Protein AF-U6M3E2-F1 (afdb_monomer_lite)

InterPro domains:
  IPR049262 ATPTG10-like domain [PF20716] (29-124)

Sequence (125 aa):
MEGGEGPAQGSGLGGPPGPPPAEGSGAVLLKEAEQLAAYIEGGNHSGEKGKLLQMSWGDKAVVLPALRRLLLSPNKERETIKRAIDALLPPSDTPVSQQDPHFLAGKLWLQARLFAMHEKSPLQF

Radius of gyration: 22.9 Å; chains: 1; bounding box: 93×38×29 Å

Organism: Eimeria maxima (NCBI:txid5804)

Secondary structure (DSSP, 8-state):
--------------PPPPPPPP--HHHHHHHHHHHHHHHHHTTT-TT-TTS-----GGGHHHHHHHHHHHHHS-HHHHHHHHHHHHHHS----S-GGGS-HHHHHHHHHHHHHHHHHHTTS----

Structure (mmCIF, N/CA/C/O backbone):
data_AF-U6M3E2-F1
#
_entry.id   AF-U6M3E2-F1
#
loop_
_atom_site.group_PDB
_atom_site.id
_atom_site.type_symbol
_atom_site.label_atom_id
_atom_site.label_alt_id
_atom_site.label_comp_id
_atom_site.label_asym_id
_atom_site.label_entity_id
_atom_site.label_seq_id
_atom_site.pdbx_PDB_ins_code
_atom_site.Cartn_x
_atom_site.Cartn_y
_atom_site.Cartn_z
_atom_site.occupancy
_atom_site.B_iso_or_equiv
_atom_site.auth_seq_id
_atom_site.auth_comp_id
_atom_site.auth_asym_id
_atom_site.auth_atom_id
_atom_site.pdbx_PDB_model_num
ATOM 1 N N . MET A 1 1 ? 77.877 -1.634 2.529 1.00 37.56 1 MET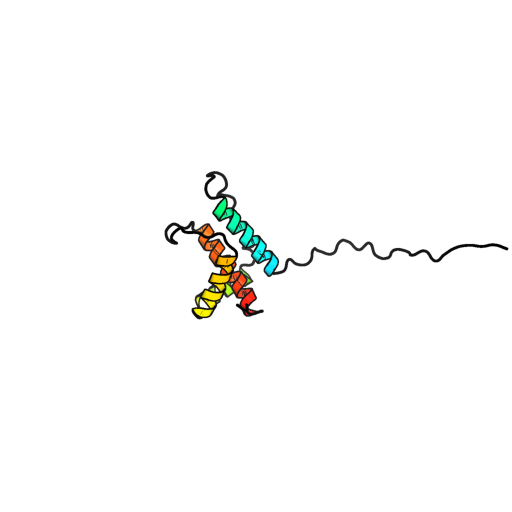 A N 1
ATOM 2 C CA . MET A 1 1 ? 77.613 -0.375 1.807 1.00 37.56 1 MET A CA 1
ATOM 3 C C . MET A 1 1 ? 76.387 -0.619 0.956 1.00 37.56 1 MET A C 1
ATOM 5 O O . MET A 1 1 ? 76.418 -1.615 0.253 1.00 37.56 1 MET A O 1
ATOM 9 N N . GLU A 1 2 ? 75.353 0.207 1.171 1.00 39.75 2 GLU A N 1
ATOM 10 C CA . GLU A 1 2 ? 74.245 0.609 0.270 1.00 39.75 2 GLU A CA 1
ATOM 11 C C . GLU A 1 2 ? 73.574 -0.476 -0.601 1.00 39.75 2 GLU A C 1
ATOM 13 O O . GLU A 1 2 ? 74.238 -1.213 -1.308 1.00 39.75 2 GLU A O 1
ATOM 18 N N . GLY A 1 3 ? 72.253 -0.651 -0.669 1.00 39.81 3 GLY A N 1
ATOM 19 C CA . GLY A 1 3 ? 71.100 0.221 -0.414 1.00 39.81 3 GLY A CA 1
ATOM 20 C C . GLY A 1 3 ? 70.016 -0.126 -1.464 1.00 39.81 3 GLY A C 1
ATOM 21 O O . GLY A 1 3 ? 70.368 -0.642 -2.521 1.00 39.81 3 GLY A O 1
ATOM 22 N N . GLY A 1 4 ? 68.727 0.139 -1.197 1.00 37.00 4 GLY A N 1
ATOM 23 C CA . GLY A 1 4 ? 67.705 0.269 -2.260 1.00 37.00 4 GLY A CA 1
ATOM 24 C C . GLY A 1 4 ? 66.459 -0.637 -2.205 1.00 37.00 4 GLY A C 1
ATOM 25 O O . GLY A 1 4 ? 66.415 -1.680 -2.840 1.00 37.00 4 GLY A O 1
ATOM 26 N N . GLU A 1 5 ? 65.450 -0.183 -1.451 1.00 40.62 5 GLU A N 1
ATOM 27 C CA . GLU A 1 5 ? 64.029 0.019 -1.833 1.00 40.62 5 GLU A CA 1
ATOM 28 C C . GLU A 1 5 ? 63.179 -1.073 -2.546 1.00 40.62 5 GLU A C 1
ATOM 30 O O . GLU A 1 5 ? 63.202 -1.217 -3.761 1.00 40.62 5 GLU A O 1
ATOM 35 N N . GLY A 1 6 ? 62.277 -1.696 -1.760 1.00 39.97 6 GLY A N 1
ATOM 36 C CA . GLY A 1 6 ? 60.806 -1.686 -1.948 1.00 39.97 6 GLY A CA 1
ATOM 37 C C . GLY A 1 6 ? 60.132 -2.662 -2.935 1.00 39.97 6 GLY A C 1
ATOM 38 O O . GLY A 1 6 ? 60.425 -2.644 -4.124 1.00 39.97 6 GLY A O 1
ATOM 39 N N . PRO A 1 7 ? 59.079 -3.402 -2.521 1.00 42.94 7 PRO A N 1
ATOM 40 C CA . PRO A 1 7 ? 58.011 -3.777 -3.434 1.00 42.94 7 PRO A CA 1
ATOM 41 C C . PRO A 1 7 ? 56.914 -2.705 -3.403 1.00 42.94 7 PRO A C 1
ATOM 43 O O . PRO A 1 7 ? 56.237 -2.491 -2.394 1.00 42.94 7 PRO A O 1
ATOM 46 N N . ALA A 1 8 ? 56.744 -2.031 -4.538 1.00 44.50 8 ALA A N 1
ATOM 47 C CA . ALA A 1 8 ? 55.607 -1.173 -4.813 1.00 44.50 8 ALA A CA 1
ATOM 48 C C . ALA A 1 8 ? 54.302 -1.981 -4.723 1.00 44.50 8 ALA A C 1
ATOM 50 O O . ALA A 1 8 ? 54.106 -2.963 -5.443 1.00 44.50 8 ALA A O 1
ATOM 51 N N . GLN A 1 9 ? 53.389 -1.532 -3.860 1.00 49.19 9 GLN A N 1
ATOM 52 C CA . GLN A 1 9 ? 51.966 -1.831 -3.976 1.00 49.19 9 GLN A CA 1
ATOM 53 C C . GLN A 1 9 ? 51.468 -1.249 -5.304 1.00 49.19 9 GLN A C 1
ATOM 55 O O . GLN A 1 9 ? 51.159 -0.065 -5.413 1.00 49.19 9 GLN A O 1
ATOM 60 N N . GLY A 1 10 ? 51.425 -2.087 -6.336 1.00 38.38 10 GLY A N 1
ATOM 61 C CA . GLY A 1 10 ? 50.713 -1.796 -7.570 1.00 38.38 10 GLY A CA 1
ATOM 62 C C . GLY A 1 10 ? 49.225 -2.024 -7.351 1.00 38.38 10 GLY A C 1
ATOM 63 O O . GLY A 1 10 ? 48.765 -3.163 -7.383 1.00 38.38 10 GLY A O 1
ATOM 64 N N . SER A 1 11 ? 48.501 -0.935 -7.101 1.00 47.91 11 SER A N 1
ATOM 65 C CA . SER A 1 11 ? 47.044 -0.843 -7.059 1.00 47.91 11 SER A CA 1
ATOM 66 C C . SER A 1 11 ? 46.403 -1.580 -8.234 1.00 47.91 11 SER A C 1
ATOM 68 O O . SER A 1 11 ? 46.369 -1.092 -9.363 1.00 47.91 11 SER A O 1
ATOM 70 N N . GLY A 1 12 ? 45.886 -2.770 -7.953 1.00 44.41 12 GLY A N 1
ATOM 71 C CA . GLY A 1 12 ? 45.015 -3.489 -8.858 1.00 44.41 12 GLY A CA 1
ATOM 72 C C . GLY A 1 12 ? 43.585 -2.986 -8.712 1.00 44.41 12 GLY A C 1
ATOM 73 O O . GLY A 1 12 ? 43.048 -2.953 -7.609 1.00 44.41 12 GLY A O 1
ATOM 74 N N . LEU A 1 13 ? 42.971 -2.735 -9.869 1.00 43.00 13 LEU A N 1
ATOM 75 C CA . LEU A 1 13 ? 41.527 -2.728 -10.116 1.00 43.00 13 LEU A CA 1
ATOM 76 C C . LEU A 1 13 ? 40.814 -1.378 -9.943 1.00 43.00 13 LEU A C 1
ATOM 78 O O . LEU A 1 13 ? 39.881 -1.223 -9.161 1.00 43.00 13 LEU A O 1
ATOM 82 N N . GLY A 1 14 ? 41.156 -0.442 -10.832 1.00 40.09 14 GLY A N 1
ATOM 83 C CA . GLY A 1 14 ? 40.164 0.473 -11.401 1.00 40.09 14 GLY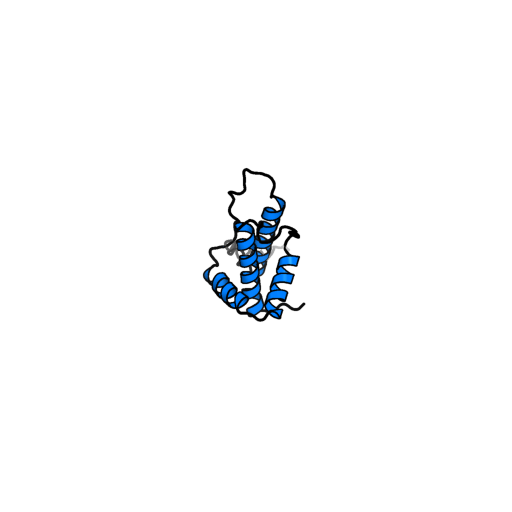 A CA 1
ATOM 84 C C . GLY A 1 14 ? 39.181 -0.307 -12.280 1.00 40.09 14 GLY A C 1
ATOM 85 O O . GLY A 1 14 ? 39.289 -0.295 -13.503 1.00 40.09 14 GLY A O 1
ATOM 86 N N . GLY A 1 15 ? 38.264 -1.044 -11.653 1.00 47.66 15 GLY A N 1
ATOM 87 C CA . GLY A 1 15 ? 37.056 -1.508 -12.327 1.00 47.66 15 GLY A CA 1
ATOM 88 C C . GLY A 1 15 ? 36.100 -0.326 -12.520 1.00 47.66 15 GLY A C 1
ATOM 89 O O . GLY A 1 15 ? 36.107 0.587 -11.689 1.00 47.66 15 GLY A O 1
ATOM 90 N N . PRO A 1 16 ? 35.280 -0.303 -13.588 1.00 56.16 16 PRO A N 1
ATOM 91 C CA . PRO A 1 16 ? 34.195 0.667 -13.676 1.00 56.16 16 PRO A CA 1
ATOM 92 C C . PRO A 1 16 ? 33.348 0.573 -12.398 1.00 56.16 16 PRO A C 1
ATOM 94 O O . PRO A 1 16 ? 33.234 -0.528 -11.846 1.00 56.16 16 PRO A O 1
ATOM 97 N N . PRO A 1 17 ? 32.770 1.686 -11.907 1.00 49.72 17 PRO A N 1
ATOM 98 C CA . PRO A 1 17 ? 31.839 1.614 -10.793 1.00 49.72 17 PRO A CA 1
ATOM 99 C C . PRO A 1 17 ? 30.792 0.567 -11.160 1.00 49.72 17 PRO A C 1
ATOM 101 O O . PRO A 1 17 ? 30.119 0.680 -12.189 1.00 49.72 17 PRO A O 1
ATOM 104 N N . GLY A 1 18 ? 30.735 -0.504 -10.365 1.00 44.22 18 GLY A N 1
ATOM 105 C CA . GLY A 1 18 ? 29.687 -1.499 -10.508 1.00 44.22 18 GLY A CA 1
ATOM 106 C C . GLY A 1 18 ? 28.337 -0.783 -10.492 1.00 44.22 18 GLY A C 1
ATOM 107 O O . GLY A 1 18 ? 28.228 0.287 -9.878 1.00 44.22 18 GLY A O 1
ATOM 108 N N . PRO A 1 19 ? 27.317 -1.320 -11.181 1.00 49.44 19 PRO A N 1
ATOM 109 C CA . PRO A 1 19 ? 25.984 -0.743 -11.108 1.00 49.44 19 PRO A CA 1
ATOM 110 C C . PRO A 1 19 ? 25.621 -0.530 -9.632 1.00 49.44 19 PRO A C 1
ATOM 112 O O . PRO A 1 19 ? 25.994 -1.368 -8.799 1.00 49.44 19 PRO A O 1
ATOM 115 N N . PRO A 1 20 ? 24.950 0.586 -9.286 1.00 51.31 20 PRO A N 1
ATOM 116 C CA . PRO A 1 20 ? 24.511 0.801 -7.916 1.00 51.31 20 PRO A CA 1
ATOM 117 C C . PRO A 1 20 ? 23.770 -0.456 -7.445 1.00 51.31 20 PRO A C 1
ATOM 119 O O . PRO A 1 20 ? 23.080 -1.085 -8.259 1.00 51.31 20 PRO A O 1
ATOM 122 N N . PRO A 1 21 ? 23.949 -0.871 -6.177 1.00 49.41 21 PRO A N 1
ATOM 123 C CA . PRO A 1 21 ? 23.280 -2.056 -5.662 1.00 49.41 21 PRO A CA 1
ATOM 124 C C . PRO A 1 21 ? 21.796 -1.939 -5.994 1.00 49.41 21 PRO A C 1
ATOM 126 O O . PRO A 1 21 ? 21.204 -0.885 -5.758 1.00 49.41 21 PRO A O 1
ATOM 129 N N . ALA A 1 22 ? 21.236 -2.985 -6.612 1.00 53.16 22 ALA A N 1
ATOM 130 C CA . ALA A 1 22 ? 19.834 -3.012 -7.003 1.00 53.16 22 ALA A CA 1
ATOM 131 C C . ALA A 1 22 ? 18.999 -2.538 -5.811 1.00 53.16 22 ALA A C 1
ATOM 133 O O . ALA A 1 22 ? 19.068 -3.140 -4.737 1.00 53.16 22 ALA A O 1
ATOM 134 N N . GLU A 1 23 ? 18.304 -1.412 -5.984 1.00 62.84 23 GLU A N 1
ATOM 135 C CA . GLU A 1 23 ? 17.549 -0.765 -4.918 1.00 62.84 23 GLU A CA 1
ATOM 136 C C . GLU A 1 23 ? 16.588 -1.811 -4.338 1.00 62.84 23 GLU A C 1
ATOM 138 O O . GLU A 1 23 ? 15.711 -2.332 -5.030 1.00 62.84 23 GLU A O 1
ATOM 143 N N . GLY A 1 24 ? 16.841 -2.230 -3.095 1.00 74.06 24 GLY A N 1
ATOM 144 C CA . GLY A 1 24 ? 16.084 -3.313 -2.480 1.00 74.06 24 GLY A CA 1
ATOM 145 C C . GLY A 1 24 ? 14.602 -2.949 -2.410 1.00 74.06 24 GLY A C 1
ATOM 146 O O . GLY A 1 24 ? 14.255 -1.778 -2.274 1.00 74.06 24 GLY A O 1
ATOM 147 N N . SER A 1 25 ? 13.706 -3.941 -2.450 1.00 80.75 25 SER A N 1
ATOM 148 C CA . SER A 1 25 ? 12.252 -3.692 -2.453 1.00 80.75 25 SER A CA 1
ATOM 149 C C . SER A 1 25 ? 11.771 -2.812 -1.286 1.00 80.75 25 SER A C 1
ATOM 151 O O . SER A 1 25 ? 10.791 -2.086 -1.441 1.00 80.75 25 SER A O 1
ATOM 153 N N . GLY A 1 26 ? 12.484 -2.829 -0.153 1.00 85.88 26 GLY A N 1
ATOM 154 C CA . GLY A 1 26 ? 12.239 -1.932 0.979 1.00 85.88 26 GLY A CA 1
ATOM 155 C C . GLY A 1 26 ? 12.642 -0.474 0.727 1.00 85.88 26 GLY A C 1
ATOM 156 O O . GLY A 1 26 ? 11.898 0.421 1.109 1.00 85.88 26 GLY A O 1
ATOM 157 N N . ALA A 1 27 ? 13.761 -0.214 0.044 1.00 88.44 27 ALA A N 1
ATOM 158 C CA . ALA A 1 27 ? 14.177 1.147 -0.309 1.00 88.44 27 ALA A CA 1
ATOM 159 C C . ALA A 1 27 ? 13.183 1.792 -1.288 1.00 88.44 27 ALA A C 1
ATOM 161 O O . ALA A 1 27 ? 12.753 2.922 -1.068 1.00 88.44 27 ALA A O 1
ATOM 162 N N . VAL A 1 28 ? 12.711 1.021 -2.276 1.00 90.00 28 VAL A N 1
ATOM 163 C CA . VAL A 1 28 ? 11.648 1.464 -3.192 1.00 90.00 28 VAL A CA 1
ATOM 164 C C . VAL A 1 28 ? 10.352 1.764 -2.433 1.00 90.00 28 VAL A C 1
ATOM 166 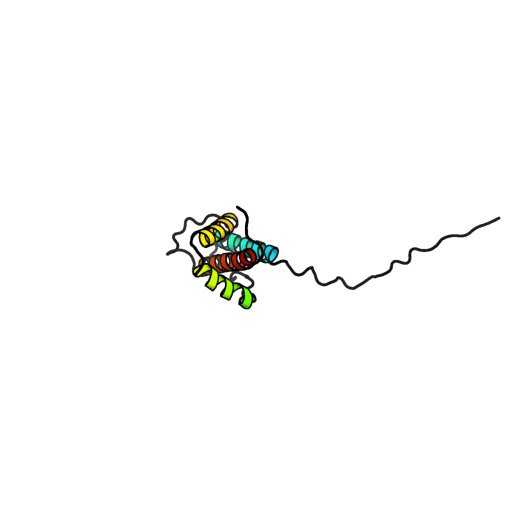O O . VAL A 1 28 ? 9.729 2.789 -2.693 1.00 90.00 28 VAL A O 1
ATOM 169 N N . LEU A 1 29 ? 9.955 0.916 -1.471 1.00 90.75 29 LEU A N 1
ATOM 170 C CA . LEU A 1 29 ? 8.770 1.173 -0.643 1.00 90.75 29 LEU A CA 1
ATOM 171 C C . LEU A 1 29 ? 8.898 2.494 0.129 1.00 90.75 29 LEU A C 1
ATOM 173 O O . LEU A 1 29 ? 7.962 3.287 0.116 1.00 90.75 29 LEU A O 1
ATOM 177 N N . LEU A 1 30 ? 10.031 2.729 0.798 1.00 91.88 30 LEU A N 1
ATOM 178 C CA . LEU A 1 30 ? 10.242 3.942 1.594 1.00 91.88 30 LEU A CA 1
ATOM 179 C C . LEU A 1 30 ? 10.245 5.199 0.723 1.00 91.88 30 LEU A C 1
ATOM 181 O O . LEU A 1 30 ? 9.591 6.178 1.064 1.00 91.88 30 LEU A O 1
ATOM 185 N N . LYS A 1 31 ? 10.903 5.144 -0.436 1.00 90.69 31 LYS A N 1
ATOM 186 C CA . LYS A 1 31 ? 10.913 6.237 -1.412 1.00 90.69 31 LYS A CA 1
ATOM 187 C C . LYS A 1 31 ? 9.512 6.555 -1.939 1.00 90.69 31 LYS A C 1
ATOM 189 O O . LYS A 1 31 ? 9.130 7.717 -2.028 1.00 90.69 31 LYS A O 1
ATOM 194 N N . GLU A 1 32 ? 8.728 5.535 -2.285 1.00 90.25 32 GLU A N 1
ATOM 195 C CA . GLU A 1 32 ? 7.341 5.718 -2.732 1.00 90.25 32 GLU A CA 1
ATOM 196 C C . GLU A 1 32 ? 6.441 6.245 -1.597 1.00 90.25 32 GLU A C 1
ATOM 198 O O . GLU A 1 32 ? 5.540 7.046 -1.852 1.00 90.25 32 GLU A O 1
ATOM 203 N N . ALA A 1 33 ? 6.689 5.835 -0.347 1.00 91.44 33 ALA A N 1
ATOM 204 C CA . ALA A 1 33 ? 5.980 6.346 0.824 1.00 91.44 33 ALA A CA 1
ATOM 205 C C . ALA A 1 33 ? 6.298 7.824 1.081 1.00 91.44 33 ALA A C 1
ATOM 207 O O . ALA A 1 33 ? 5.378 8.602 1.308 1.00 91.44 33 ALA A O 1
ATOM 208 N N . GLU A 1 34 ? 7.563 8.231 0.960 1.00 89.94 34 GLU A N 1
ATOM 209 C CA . GLU A 1 34 ? 7.991 9.630 1.065 1.00 89.94 34 GLU A CA 1
ATOM 210 C C . GLU A 1 34 ? 7.348 10.501 -0.023 1.00 89.94 34 GLU A C 1
ATOM 212 O O . GLU A 1 34 ? 6.812 11.569 0.267 1.00 89.94 34 GLU A O 1
ATOM 217 N N . GLN A 1 35 ? 7.312 10.027 -1.272 1.00 88.31 35 GLN A N 1
ATOM 218 C CA . GLN A 1 35 ? 6.628 10.735 -2.359 1.00 88.31 35 GLN A CA 1
ATOM 219 C C . GLN A 1 35 ? 5.127 10.891 -2.099 1.00 88.31 35 GLN A C 1
ATOM 221 O O . GLN A 1 35 ? 4.553 11.940 -2.398 1.00 88.31 35 GLN A O 1
ATOM 226 N N . LEU A 1 36 ? 4.482 9.857 -1.550 1.00 87.38 36 LEU A N 1
ATOM 227 C CA . LEU A 1 36 ? 3.071 9.927 -1.186 1.00 87.38 36 LEU A CA 1
ATOM 228 C C . LEU A 1 36 ? 2.843 10.862 0.005 1.00 87.38 36 LEU A C 1
ATOM 230 O O . LEU A 1 36 ? 1.885 11.625 -0.021 1.00 87.38 36 LEU A O 1
ATOM 234 N N . ALA A 1 37 ? 3.728 10.857 1.002 1.00 87.50 37 ALA A N 1
ATOM 235 C CA . ALA A 1 37 ? 3.691 11.792 2.122 1.00 87.50 37 ALA A CA 1
ATOM 236 C C . ALA A 1 37 ? 3.805 13.245 1.640 1.00 87.50 37 ALA A C 1
ATOM 238 O O . ALA A 1 37 ? 2.934 14.059 1.941 1.00 87.50 37 ALA A O 1
ATOM 239 N N . ALA A 1 38 ? 4.787 13.539 0.785 1.00 84.44 38 ALA A N 1
ATOM 240 C CA . ALA A 1 38 ? 4.955 14.858 0.183 1.00 84.44 38 ALA A CA 1
ATOM 241 C C . ALA A 1 38 ? 3.735 15.280 -0.655 1.00 84.44 38 ALA A C 1
ATOM 243 O O . ALA A 1 38 ? 3.369 16.454 -0.676 1.00 84.44 38 ALA A O 1
ATOM 244 N N . TYR A 1 39 ? 3.072 14.332 -1.326 1.00 81.75 39 TYR A N 1
ATOM 245 C CA . TYR A 1 39 ? 1.830 14.595 -2.055 1.00 81.75 39 TYR A CA 1
ATOM 246 C C . TYR A 1 39 ? 0.664 14.968 -1.123 1.00 81.75 39 TYR A C 1
ATOM 248 O O . TYR A 1 39 ? -0.117 15.862 -1.451 1.00 81.75 39 TYR A O 1
ATOM 256 N N . ILE A 1 40 ? 0.553 14.310 0.037 1.00 79.81 40 ILE A N 1
ATOM 257 C CA . ILE A 1 40 ? -0.459 14.618 1.062 1.00 79.81 40 ILE A CA 1
ATOM 258 C C . ILE A 1 40 ? -0.207 16.012 1.653 1.00 79.81 40 ILE A C 1
ATOM 260 O O . ILE A 1 40 ? -1.130 16.819 1.745 1.00 79.81 40 ILE A O 1
ATOM 264 N N . GLU A 1 41 ? 1.040 16.308 2.020 1.00 78.75 41 GLU A N 1
ATOM 265 C CA . GLU A 1 41 ? 1.431 17.561 2.681 1.00 78.75 41 GLU A CA 1
ATOM 266 C C . GLU A 1 41 ? 1.451 18.763 1.726 1.00 78.75 41 GLU A C 1
ATOM 268 O O . GLU A 1 41 ? 1.059 19.867 2.100 1.00 78.75 41 GLU A O 1
ATOM 273 N N . GLY A 1 42 ? 1.834 18.561 0.461 1.00 69.50 42 GLY A N 1
ATOM 274 C CA . GLY A 1 42 ? 1.855 19.593 -0.584 1.00 69.50 42 GLY A CA 1
ATOM 275 C C . GLY A 1 42 ? 0.467 20.051 -1.059 1.00 69.50 42 GLY A C 1
ATOM 276 O O . GLY A 1 42 ? 0.352 20.875 -1.973 1.00 69.50 42 GLY A O 1
ATOM 277 N N . GLY A 1 43 ? -0.598 19.530 -0.446 1.00 55.94 43 GLY A N 1
ATOM 278 C CA . GLY A 1 43 ? -2.003 19.702 -0.796 1.00 55.94 43 GLY A CA 1
ATOM 279 C C . GLY A 1 43 ? -2.607 21.096 -0.584 1.00 55.94 43 GLY A C 1
ATOM 280 O O . GLY A 1 43 ? -3.733 21.176 -0.108 1.00 55.94 43 GLY A O 1
ATOM 281 N N . ASN A 1 44 ? -1.933 22.183 -0.986 1.00 51.53 44 ASN A N 1
ATOM 282 C CA . ASN A 1 44 ? -2.580 23.499 -1.134 1.00 51.53 44 ASN A CA 1
ATOM 283 C C . ASN A 1 44 ? -2.080 24.381 -2.299 1.00 51.53 44 ASN A C 1
ATOM 285 O O . ASN A 1 44 ? -2.612 25.470 -2.507 1.00 51.53 44 ASN A O 1
ATOM 289 N N . HIS A 1 45 ? -1.119 23.931 -3.117 1.00 46.94 45 HIS A N 1
ATOM 290 C CA . HIS A 1 45 ? -0.651 24.708 -4.274 1.00 46.94 45 HIS A CA 1
ATOM 291 C C . HIS A 1 45 ? -1.195 24.140 -5.591 1.00 46.94 45 HIS A C 1
ATOM 293 O O . HIS A 1 45 ? -0.700 23.168 -6.157 1.00 46.94 45 HIS A O 1
ATOM 299 N N . SER A 1 46 ? -2.247 24.795 -6.083 1.00 48.28 46 SER A N 1
ATOM 300 C CA . SER A 1 46 ? -3.068 24.490 -7.267 1.00 48.28 46 SER A CA 1
ATOM 301 C C . SER A 1 46 ? -2.333 24.436 -8.633 1.00 48.28 46 SER A C 1
ATOM 303 O O . SER A 1 46 ? -2.995 24.444 -9.668 1.00 48.28 46 SER A O 1
ATOM 305 N N . GLY A 1 47 ? -0.998 24.379 -8.677 1.00 48.19 47 GLY A N 1
ATOM 306 C CA . GLY A 1 47 ? -0.209 24.362 -9.921 1.00 48.19 47 GLY A CA 1
ATOM 307 C C . GLY A 1 47 ? 0.532 23.050 -10.216 1.00 48.19 47 GLY A C 1
ATOM 308 O O . GLY A 1 47 ? 0.742 22.726 -11.380 1.00 48.19 47 GLY A O 1
ATOM 309 N N . GLU A 1 48 ? 0.897 22.265 -9.193 1.00 48.09 48 GLU A N 1
ATOM 310 C CA . GLU A 1 48 ? 1.805 21.106 -9.334 1.00 48.09 48 GLU A CA 1
ATOM 311 C C . GLU A 1 48 ? 1.156 19.733 -9.093 1.00 48.09 48 GLU A C 1
ATOM 313 O O . GLU A 1 48 ? 1.838 18.714 -9.173 1.00 48.09 48 GLU A O 1
ATOM 318 N N . LYS A 1 49 ? -0.174 19.659 -8.919 1.00 51.41 49 LYS A N 1
ATOM 319 C CA . LYS A 1 49 ? -0.914 18.375 -8.870 1.00 51.41 49 LYS A CA 1
ATOM 320 C C . LYS A 1 49 ? -0.748 17.513 -10.137 1.00 51.41 49 LYS A C 1
ATOM 322 O O . LYS A 1 49 ? -1.113 16.344 -10.136 1.00 51.41 49 LYS A O 1
ATOM 327 N N . GLY A 1 50 ? -0.188 18.080 -11.210 1.00 49.19 50 GLY A N 1
ATOM 328 C CA . GLY A 1 50 ? 0.169 17.379 -12.445 1.00 49.19 50 GLY A CA 1
ATOM 329 C C . GLY A 1 50 ? 1.488 16.599 -12.397 1.00 49.19 50 GLY A C 1
ATOM 330 O O . GLY A 1 50 ? 1.740 15.812 -13.310 1.00 49.19 50 GLY A O 1
ATOM 331 N N . LYS A 1 51 ? 2.324 16.747 -11.354 1.00 53.62 51 LYS A N 1
ATOM 332 C CA . LYS A 1 51 ? 3.393 15.771 -11.091 1.00 53.62 51 LYS A CA 1
ATOM 333 C C . LYS A 1 51 ? 2.734 14.523 -10.514 1.00 53.62 51 LYS A C 1
ATOM 335 O O . LYS A 1 51 ? 2.673 14.345 -9.302 1.00 53.62 51 LYS A O 1
ATOM 340 N N . LEU A 1 52 ? 2.194 13.700 -11.417 1.00 56.91 52 LEU A N 1
ATOM 341 C CA . LEU A 1 52 ? 1.761 12.330 -11.153 1.00 56.91 52 LEU A CA 1
ATOM 342 C C . LEU A 1 52 ? 2.727 11.703 -10.151 1.00 56.91 52 LEU A C 1
ATOM 344 O O . LEU A 1 52 ? 3.934 11.717 -10.402 1.00 56.91 52 LEU A O 1
ATOM 348 N N . LEU A 1 53 ? 2.188 11.192 -9.040 1.00 67.88 53 LEU A N 1
ATOM 349 C CA . LEU A 1 53 ? 2.897 10.339 -8.088 1.00 67.88 53 LEU A CA 1
ATOM 350 C C . LEU A 1 53 ? 3.901 9.476 -8.856 1.00 67.88 53 LEU A C 1
ATOM 352 O O . LEU A 1 53 ? 3.501 8.598 -9.630 1.00 67.88 53 LEU A O 1
ATOM 356 N N . GLN A 1 54 ? 5.195 9.778 -8.692 1.00 69.94 54 GLN A N 1
ATOM 357 C CA . GLN A 1 54 ? 6.289 9.113 -9.407 1.00 69.94 54 GLN A CA 1
ATOM 358 C C . GLN A 1 54 ? 6.574 7.740 -8.795 1.00 69.94 54 GLN A C 1
ATOM 360 O O . GLN A 1 54 ? 7.720 7.365 -8.551 1.00 69.94 54 GLN A O 1
ATOM 365 N N . MET A 1 55 ? 5.508 6.987 -8.544 1.00 74.25 55 MET A N 1
ATOM 366 C CA . MET A 1 55 ? 5.610 5.613 -8.112 1.00 74.25 55 MET A CA 1
ATOM 367 C C . MET A 1 55 ? 6.132 4.761 -9.255 1.00 74.25 55 MET A C 1
ATOM 369 O O . MET A 1 55 ? 5.958 5.063 -10.442 1.00 74.25 55 MET A O 1
ATOM 373 N N . SER A 1 56 ? 6.760 3.654 -8.890 1.00 82.12 56 SER A N 1
ATOM 374 C CA . SER A 1 56 ? 7.346 2.720 -9.838 1.00 82.12 56 SER A CA 1
ATOM 375 C C . SER A 1 56 ? 6.250 1.839 -10.432 1.00 82.12 56 SER A C 1
ATOM 377 O O . SER A 1 56 ? 6.283 0.620 -10.299 1.00 82.12 56 SER A O 1
ATOM 379 N N . TRP A 1 57 ? 5.271 2.442 -11.117 1.00 83.19 57 TRP A N 1
ATOM 380 C CA . TRP A 1 57 ? 4.140 1.751 -11.751 1.00 83.19 57 TRP A CA 1
ATOM 381 C C . TRP A 1 57 ? 4.587 0.643 -12.726 1.00 83.19 57 TRP A C 1
ATOM 383 O O . TRP A 1 57 ? 3.826 -0.278 -13.031 1.00 83.19 57 TRP A O 1
ATOM 393 N N . GLY A 1 58 ? 5.840 0.699 -13.199 1.00 81.12 58 GLY A N 1
ATOM 394 C CA . GLY A 1 58 ? 6.500 -0.358 -13.969 1.00 81.12 58 GLY A CA 1
ATOM 395 C C . GLY A 1 58 ? 6.578 -1.712 -13.249 1.00 81.12 58 GLY A C 1
ATOM 396 O O . GLY A 1 58 ? 6.513 -2.747 -13.911 1.00 81.12 58 GLY A O 1
ATOM 397 N N . ASP A 1 59 ? 6.568 -1.731 -11.912 1.00 84.50 59 ASP A N 1
ATOM 398 C CA . ASP A 1 59 ? 6.588 -2.951 -11.087 1.00 84.50 59 ASP A CA 1
ATOM 399 C C . ASP A 1 59 ? 5.221 -3.650 -10.998 1.00 84.50 59 ASP A C 1
ATOM 401 O O . ASP A 1 59 ? 5.014 -4.566 -10.195 1.00 84.50 59 ASP A O 1
ATOM 405 N N . LYS A 1 60 ? 4.263 -3.259 -11.847 1.00 87.75 60 LYS A N 1
ATOM 406 C CA . LYS A 1 60 ? 2.902 -3.816 -11.903 1.00 87.75 60 LYS A CA 1
ATOM 407 C C . LYS A 1 60 ? 2.849 -5.343 -11.946 1.00 87.75 60 LYS A C 1
ATOM 409 O O . LYS A 1 60 ? 1.904 -5.923 -11.420 1.00 87.75 60 LYS A O 1
ATOM 414 N N . ALA A 1 61 ? 3.851 -5.995 -12.541 1.00 88.31 61 ALA A N 1
ATOM 415 C CA . ALA A 1 61 ? 3.932 -7.454 -12.620 1.00 88.31 61 ALA A CA 1
ATOM 416 C C . ALA A 1 61 ? 4.074 -8.120 -11.240 1.00 88.31 61 ALA A C 1
ATOM 418 O O . ALA A 1 61 ? 3.645 -9.256 -11.061 1.00 88.31 61 ALA A O 1
ATOM 419 N N . VAL A 1 62 ? 4.639 -7.408 -10.262 1.00 87.94 62 VAL A N 1
ATOM 420 C CA . VAL A 1 62 ? 4.767 -7.862 -8.873 1.00 87.94 62 VAL A CA 1
ATOM 421 C C . VAL A 1 62 ? 3.622 -7.308 -8.026 1.00 87.94 62 VAL A C 1
ATOM 423 O O . VAL A 1 62 ? 2.990 -8.053 -7.276 1.00 87.94 62 VAL A O 1
ATOM 426 N N . VAL A 1 63 ? 3.321 -6.015 -8.177 1.00 92.06 63 VAL A N 1
ATOM 427 C CA . VAL A 1 63 ? 2.398 -5.301 -7.286 1.00 92.06 63 VAL A CA 1
ATOM 428 C C . VAL A 1 63 ? 0.932 -5.649 -7.554 1.00 92.06 63 VAL A C 1
ATOM 430 O O . VAL A 1 63 ? 0.191 -5.886 -6.606 1.00 92.06 63 VAL A O 1
ATOM 433 N N . LEU A 1 64 ? 0.481 -5.752 -8.811 1.00 93.88 64 LEU A N 1
ATOM 434 C CA . LEU A 1 64 ? -0.940 -6.019 -9.095 1.00 93.88 64 LEU A CA 1
ATOM 435 C C . LEU A 1 64 ? -1.398 -7.421 -8.654 1.00 93.88 64 LEU A C 1
ATOM 437 O O . LEU A 1 64 ? -2.477 -7.529 -8.062 1.00 93.88 64 LEU A O 1
ATOM 441 N N . PRO A 1 65 ? -0.624 -8.505 -8.871 1.00 95.19 65 PRO A N 1
ATOM 442 C CA . PRO A 1 65 ? -0.984 -9.807 -8.318 1.00 95.19 65 PRO A CA 1
ATOM 443 C C . PRO A 1 65 ? -1.016 -9.805 -6.787 1.00 95.19 65 PRO A C 1
ATOM 445 O O . PRO A 1 65 ? -1.916 -10.408 -6.202 1.00 95.19 65 PRO A O 1
ATOM 448 N N . ALA A 1 66 ? -0.069 -9.112 -6.147 1.00 94.44 66 ALA A N 1
ATOM 449 C CA . ALA A 1 66 ? -0.033 -8.964 -4.696 1.00 94.44 66 ALA A CA 1
ATOM 450 C C . ALA A 1 66 ? -1.247 -8.183 -4.177 1.00 94.44 66 ALA A C 1
ATOM 452 O O . ALA A 1 66 ? -1.873 -8.618 -3.220 1.00 94.44 66 ALA A O 1
ATOM 453 N N . LEU A 1 67 ? -1.659 -7.109 -4.859 1.00 96.06 67 LEU A N 1
ATOM 454 C CA . LEU A 1 67 ? -2.873 -6.361 -4.527 1.00 96.06 67 LEU A CA 1
ATOM 455 C C . LEU A 1 67 ? -4.106 -7.264 -4.559 1.00 96.06 67 LEU A C 1
ATOM 457 O O . LEU A 1 67 ? -4.906 -7.265 -3.627 1.00 96.06 67 LEU A O 1
ATOM 461 N N . ARG A 1 68 ? -4.254 -8.073 -5.614 1.00 96.06 68 ARG A N 1
ATOM 462 C CA . ARG A 1 68 ? -5.380 -9.008 -5.724 1.00 96.06 68 ARG A CA 1
ATOM 463 C C . ARG A 1 68 ? -5.402 -9.999 -4.562 1.00 96.06 68 ARG A C 1
ATOM 465 O O . ARG A 1 68 ? -6.474 -10.261 -4.027 1.00 96.06 68 ARG A O 1
ATOM 472 N N . ARG A 1 69 ? -4.245 -10.546 -4.179 1.00 96.81 69 ARG A N 1
ATOM 473 C CA . ARG A 1 69 ? -4.141 -11.468 -3.039 1.00 96.81 69 ARG A CA 1
ATOM 474 C C . ARG A 1 69 ? -4.429 -10.764 -1.716 1.00 96.81 69 ARG A C 1
ATOM 476 O O . ARG A 1 69 ? -5.267 -11.257 -0.978 1.00 96.81 69 ARG A O 1
ATOM 483 N N . LEU A 1 70 ? -3.875 -9.574 -1.491 1.00 96.12 70 LEU A N 1
ATOM 484 C CA . LEU A 1 70 ? -4.154 -8.745 -0.317 1.00 96.12 70 LEU A CA 1
ATOM 485 C C . LEU A 1 70 ? -5.657 -8.481 -0.136 1.00 96.12 70 LEU A C 1
ATOM 487 O O . LEU A 1 70 ? -6.176 -8.573 0.972 1.00 96.12 70 LEU A O 1
ATOM 491 N N . LEU A 1 71 ? -6.385 -8.182 -1.217 1.00 94.44 71 LEU A N 1
ATOM 492 C CA . LEU A 1 71 ? -7.838 -7.974 -1.155 1.00 94.44 71 LEU A CA 1
ATOM 493 C C . LEU A 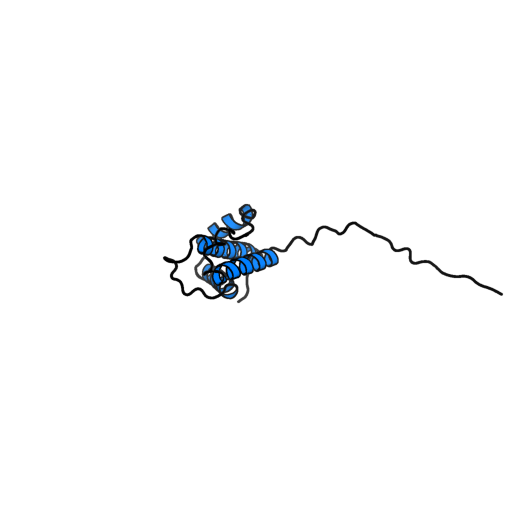1 71 ? -8.595 -9.245 -0.734 1.00 94.44 71 LEU A C 1
ATOM 495 O O . LEU A 1 71 ? -9.639 -9.154 -0.089 1.00 94.44 71 LEU A O 1
ATOM 499 N N . LEU A 1 72 ? -8.055 -10.420 -1.058 1.00 96.19 72 LEU A N 1
ATOM 500 C CA . LEU A 1 72 ? -8.606 -11.729 -0.701 1.00 96.19 72 LEU A CA 1
ATOM 501 C C . LEU A 1 72 ? -8.076 -12.269 0.642 1.00 96.19 72 LEU A C 1
ATOM 503 O O . LEU A 1 72 ? -8.630 -13.239 1.157 1.00 96.19 72 LEU A O 1
ATOM 507 N N . SER A 1 73 ? -7.042 -11.650 1.218 1.00 94.31 73 SER A N 1
ATOM 508 C CA . SER A 1 73 ? -6.431 -12.060 2.484 1.00 94.31 73 SER A CA 1
ATOM 509 C C . SER A 1 73 ? -7.371 -11.906 3.689 1.00 94.31 73 SER A C 1
ATOM 511 O O . SER A 1 73 ? -8.281 -11.066 3.678 1.00 94.31 73 SER A O 1
ATOM 513 N N . PRO A 1 74 ? -7.141 -12.667 4.778 1.00 95.00 74 PRO A N 1
ATOM 514 C CA . PRO A 1 74 ? -7.877 -12.509 6.028 1.00 95.00 74 PRO A CA 1
ATOM 515 C C . PRO A 1 74 ? -7.784 -11.086 6.595 1.00 95.00 74 PRO A C 1
ATOM 517 O O . PRO A 1 74 ? -6.760 -10.415 6.469 1.00 95.00 74 PRO A O 1
ATOM 520 N N . ASN A 1 75 ? -8.825 -10.656 7.320 1.00 93.00 75 ASN A N 1
ATOM 521 C CA . ASN A 1 75 ? -8.875 -9.328 7.952 1.00 93.00 75 ASN A CA 1
ATOM 522 C C . ASN A 1 75 ? -7.628 -9.008 8.784 1.00 93.00 75 ASN A C 1
ATOM 524 O O . ASN A 1 75 ? -7.108 -7.903 8.692 1.00 93.00 75 ASN A O 1
ATOM 528 N N . LYS A 1 76 ? -7.128 -9.977 9.562 1.00 92.25 76 LYS A N 1
ATOM 529 C CA . LYS A 1 76 ? -5.937 -9.794 10.401 1.00 92.25 76 LYS A CA 1
ATOM 530 C C . LYS A 1 76 ? -4.724 -9.351 9.579 1.00 92.25 76 LYS A C 1
ATOM 532 O O . LYS A 1 76 ? -4.041 -8.413 9.961 1.00 92.25 76 LYS A O 1
ATOM 537 N N . GLU A 1 77 ? -4.488 -10.012 8.451 1.00 91.44 77 GLU A N 1
ATOM 538 C CA . GLU A 1 77 ? -3.350 -9.729 7.578 1.00 91.44 77 GLU A CA 1
ATOM 539 C C . GLU A 1 77 ? -3.513 -8.372 6.884 1.00 91.44 77 GLU A C 1
ATOM 541 O O . GLU A 1 77 ? -2.587 -7.561 6.882 1.00 91.44 77 GLU A O 1
ATOM 546 N N . ARG A 1 78 ? -4.724 -8.063 6.397 1.00 94.44 78 ARG A N 1
ATOM 547 C CA . ARG A 1 78 ? -5.034 -6.740 5.834 1.00 94.44 78 ARG A CA 1
ATOM 548 C C . ARG A 1 78 ? -4.806 -5.612 6.839 1.00 94.44 78 ARG A C 1
ATOM 550 O O . ARG A 1 78 ? -4.209 -4.601 6.478 1.00 94.44 78 ARG A O 1
ATOM 557 N N . GLU A 1 79 ? -5.232 -5.786 8.089 1.00 93.75 79 GLU A N 1
ATOM 558 C CA . GLU A 1 79 ? -5.021 -4.790 9.145 1.00 93.75 79 GLU A CA 1
ATOM 559 C C . GLU A 1 79 ? -3.544 -4.634 9.515 1.00 93.75 79 GLU A C 1
ATOM 561 O O . GLU A 1 79 ? -3.103 -3.516 9.768 1.00 93.75 79 GLU A O 1
ATOM 566 N N . THR A 1 80 ? -2.750 -5.709 9.490 1.00 94.31 80 THR A N 1
ATOM 567 C CA . THR A 1 80 ? -1.294 -5.622 9.682 1.00 94.31 80 THR A CA 1
ATOM 568 C C . THR A 1 80 ? -0.639 -4.756 8.607 1.00 94.31 80 THR A C 1
ATOM 570 O O . THR A 1 80 ? 0.104 -3.829 8.932 1.00 94.31 80 THR A O 1
ATOM 573 N N . ILE A 1 81 ? -0.944 -5.011 7.331 1.00 95.88 81 ILE A N 1
ATOM 574 C CA . ILE A 1 81 ? -0.413 -4.224 6.208 1.00 95.88 81 ILE A CA 1
ATOM 575 C C . ILE A 1 81 ? -0.896 -2.776 6.282 1.00 95.88 81 ILE A C 1
ATOM 577 O O . ILE A 1 81 ? -0.104 -1.848 6.119 1.00 95.88 81 ILE A O 1
ATOM 581 N N . LYS A 1 82 ? -2.184 -2.567 6.567 1.00 94.19 82 LYS A N 1
ATOM 582 C CA . LYS A 1 82 ? -2.766 -1.234 6.720 1.00 94.19 82 LYS A CA 1
ATOM 583 C C . LYS A 1 82 ? -2.088 -0.453 7.840 1.00 94.19 82 LYS A C 1
ATOM 585 O O . LYS A 1 82 ? -1.651 0.659 7.586 1.00 94.19 82 LYS A O 1
ATOM 590 N N . ARG A 1 83 ? -1.921 -1.043 9.027 1.00 92.81 83 ARG A N 1
ATOM 591 C CA . ARG A 1 83 ? -1.240 -0.405 10.163 1.00 92.81 83 ARG A CA 1
ATOM 592 C C . ARG A 1 83 ? 0.194 -0.010 9.821 1.00 92.81 83 ARG A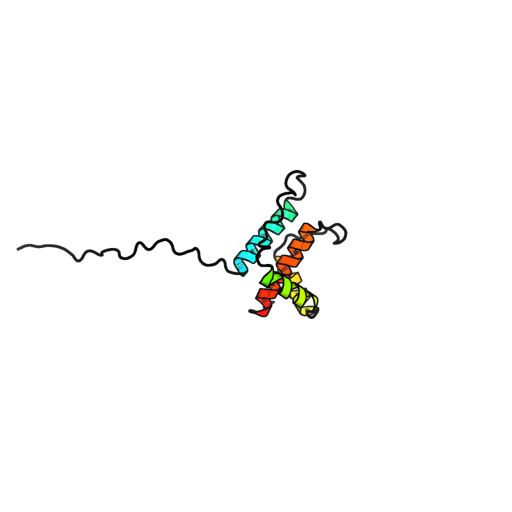 C 1
ATOM 594 O O . ARG A 1 83 ? 0.621 1.076 10.187 1.00 92.81 83 ARG A O 1
ATOM 601 N N . ALA A 1 84 ? 0.925 -0.877 9.128 1.00 94.00 84 ALA A N 1
ATOM 602 C CA . ALA A 1 84 ? 2.294 -0.589 8.721 1.00 94.00 84 ALA A CA 1
ATOM 603 C C . ALA A 1 84 ? 2.367 0.591 7.738 1.00 94.00 84 ALA A C 1
ATOM 605 O O . ALA A 1 84 ? 3.203 1.469 7.910 1.00 94.00 84 ALA A O 1
ATOM 606 N N . ILE A 1 85 ? 1.470 0.651 6.746 1.00 93.81 85 ILE A N 1
ATOM 607 C CA . ILE A 1 85 ? 1.397 1.788 5.816 1.00 93.81 85 ILE A CA 1
ATOM 608 C C . ILE A 1 85 ? 0.922 3.066 6.513 1.00 93.81 85 ILE A C 1
ATOM 610 O O . ILE A 1 85 ? 1.500 4.122 6.284 1.00 93.81 85 ILE A O 1
ATOM 614 N N . ASP A 1 86 ? -0.081 2.981 7.387 1.00 91.19 86 ASP A N 1
ATOM 615 C CA . ASP A 1 86 ? -0.571 4.129 8.158 1.00 91.19 86 ASP A CA 1
ATOM 616 C C . ASP A 1 86 ? 0.515 4.675 9.114 1.00 91.19 86 ASP A C 1
ATOM 618 O O . ASP A 1 86 ? 0.485 5.851 9.450 1.00 91.19 86 ASP A O 1
ATOM 622 N N . ALA A 1 87 ? 1.499 3.860 9.518 1.00 91.38 87 ALA A N 1
ATOM 623 C CA . ALA A 1 87 ? 2.666 4.311 10.284 1.00 91.38 87 ALA A CA 1
ATOM 624 C C . ALA A 1 87 ? 3.759 4.981 9.426 1.00 91.38 87 ALA A C 1
ATOM 626 O O . ALA A 1 87 ? 4.615 5.674 9.970 1.00 91.38 87 ALA A O 1
ATOM 627 N N . LEU A 1 88 ? 3.757 4.760 8.106 1.00 90.56 88 LEU A N 1
ATOM 628 C CA . LEU A 1 88 ? 4.710 5.365 7.165 1.00 90.56 88 LEU A CA 1
ATOM 629 C C . LEU A 1 88 ? 4.205 6.681 6.565 1.00 90.56 88 LEU A C 1
ATOM 631 O O . LEU A 1 88 ? 5.005 7.460 6.055 1.00 90.56 88 LEU A O 1
ATOM 635 N N . LEU A 1 89 ? 2.892 6.905 6.570 1.00 90.12 89 LEU A N 1
ATOM 636 C CA . LEU A 1 89 ? 2.263 8.066 5.952 1.00 90.12 89 LEU A CA 1
ATOM 637 C C . LEU A 1 89 ? 1.778 9.053 7.019 1.00 90.12 89 LEU A C 1
ATOM 639 O O . LEU A 1 89 ? 1.346 8.628 8.091 1.00 90.12 89 LEU A O 1
ATOM 643 N N . PRO A 1 90 ? 1.783 10.365 6.730 1.00 85.62 90 PRO A N 1
ATOM 644 C CA . PRO A 1 90 ? 1.153 11.336 7.607 1.00 85.62 90 PRO A CA 1
ATOM 645 C C . PRO A 1 90 ? -0.350 11.028 7.750 1.00 85.62 90 PRO A C 1
ATOM 647 O O . PRO A 1 90 ? -0.983 10.549 6.796 1.00 85.62 90 PRO A O 1
ATOM 650 N N . PRO A 1 91 ? -0.940 11.284 8.932 1.00 81.25 91 PRO A N 1
ATOM 651 C CA . PRO A 1 91 ? -2.355 11.040 9.161 1.00 81.25 91 PRO A CA 1
ATOM 652 C C . PRO A 1 91 ? -3.196 11.870 8.187 1.00 81.25 91 PRO A C 1
ATOM 654 O O . PRO A 1 91 ? -2.949 13.053 7.968 1.00 81.25 91 PRO A O 1
ATOM 657 N N . SER A 1 92 ? -4.207 11.235 7.600 1.00 72.44 92 SER A N 1
ATOM 658 C CA . SER A 1 92 ? -5.186 11.893 6.739 1.00 72.44 92 SER A CA 1
ATOM 659 C C . SER A 1 92 ? -6.562 11.727 7.370 1.00 72.44 92 SER A C 1
ATOM 661 O O . SER A 1 92 ? -7.137 10.640 7.338 1.00 72.44 92 SER A O 1
ATOM 663 N N . ASP A 1 93 ? -7.089 12.816 7.929 1.00 69.12 93 ASP A N 1
ATOM 664 C CA . ASP A 1 93 ? -8.440 12.868 8.511 1.00 69.12 93 ASP A CA 1
ATOM 665 C C . ASP A 1 93 ? -9.539 13.010 7.446 1.00 69.12 93 ASP A C 1
ATOM 667 O O . ASP A 1 93 ? -10.727 13.123 7.750 1.00 69.12 93 ASP A O 1
ATOM 671 N N . THR A 1 94 ? -9.160 13.021 6.166 1.00 74.94 94 THR A N 1
ATOM 672 C CA . THR A 1 94 ? -10.100 13.183 5.062 1.00 74.94 94 THR A CA 1
ATOM 673 C C . THR A 1 94 ? -10.893 11.888 4.869 1.00 74.94 94 THR A C 1
ATOM 675 O O . THR A 1 94 ? -10.283 10.833 4.658 1.00 74.94 94 THR A O 1
ATOM 678 N N . PRO A 1 95 ? -12.239 11.925 4.881 1.00 75.56 95 PRO A N 1
ATOM 679 C CA . PRO A 1 95 ? -13.053 10.753 4.578 1.00 75.56 95 PRO A CA 1
ATOM 680 C C . PRO A 1 95 ? -12.698 10.177 3.205 1.00 75.56 95 PRO A C 1
ATOM 682 O O . PRO A 1 95 ? -12.485 10.932 2.259 1.00 75.56 95 PRO A O 1
ATOM 685 N N . VAL A 1 96 ? -12.708 8.848 3.059 1.00 74.19 96 VAL A N 1
ATOM 686 C CA . VAL A 1 96 ? -12.367 8.152 1.797 1.00 74.19 96 VAL A CA 1
ATOM 687 C C . VAL A 1 96 ? -13.161 8.685 0.597 1.00 74.19 96 VAL A C 1
ATOM 689 O O . VAL A 1 96 ? -12.621 8.802 -0.495 1.00 74.19 96 VAL A O 1
ATOM 692 N N . SER A 1 97 ? -14.424 9.073 0.795 1.00 75.69 97 SER A N 1
ATOM 693 C CA . SER A 1 97 ? -15.283 9.646 -0.253 1.00 75.69 97 SER A CA 1
ATOM 694 C C . SER A 1 97 ? -14.830 11.018 -0.768 1.00 75.69 97 SER A C 1
ATOM 696 O O . SER A 1 97 ? -15.310 11.467 -1.802 1.00 75.69 97 SER A O 1
ATOM 698 N N . GLN A 1 98 ? -13.954 11.701 -0.031 1.00 79.12 98 GLN A N 1
ATOM 699 C CA . GLN A 1 98 ? -13.387 13.010 -0.361 1.00 79.12 98 GLN A CA 1
ATOM 700 C C . GLN A 1 98 ? -11.881 12.931 -0.641 1.00 79.12 98 GLN A C 1
ATOM 702 O O . GLN A 1 98 ? -11.257 13.947 -0.946 1.00 79.12 98 GLN A O 1
ATOM 707 N N . GLN A 1 99 ? -11.290 11.740 -0.530 1.00 78.69 99 GLN A N 1
ATOM 708 C CA . GLN A 1 99 ? -9.886 11.530 -0.839 1.00 78.69 99 GLN A CA 1
ATOM 709 C C . GLN A 1 99 ? -9.665 11.594 -2.348 1.00 78.69 99 GLN A C 1
ATOM 711 O O . GLN A 1 99 ? -10.445 11.070 -3.144 1.00 78.69 99 GLN A O 1
ATOM 716 N N . ASP A 1 100 ? -8.570 12.239 -2.736 1.00 82.12 100 ASP A N 1
ATOM 717 C CA . ASP A 1 100 ? -8.150 12.287 -4.128 1.00 82.12 100 ASP A CA 1
ATOM 718 C C . ASP A 1 100 ? -7.901 10.857 -4.666 1.00 82.12 100 ASP A C 1
ATOM 720 O O . ASP A 1 100 ? -7.201 10.066 -4.021 1.00 82.12 100 ASP A O 1
ATOM 724 N N . PRO A 1 101 ? -8.438 10.501 -5.850 1.00 83.25 101 PRO A N 1
ATOM 725 C CA . PRO A 1 101 ? -8.231 9.186 -6.448 1.00 83.25 101 PRO A CA 1
ATOM 726 C C . PRO A 1 101 ? -6.758 8.790 -6.621 1.00 83.25 101 PRO A C 1
ATOM 728 O O . PRO A 1 101 ? -6.440 7.606 -6.502 1.00 83.25 101 PRO A O 1
ATOM 731 N N . HIS A 1 102 ? -5.848 9.742 -6.867 1.00 83.56 102 HIS A N 1
ATOM 732 C CA . HIS A 1 102 ? -4.418 9.435 -7.006 1.00 83.56 102 HIS A CA 1
ATOM 733 C C . HIS A 1 102 ? -3.790 9.076 -5.661 1.00 83.56 102 HIS A C 1
ATOM 735 O O . HIS A 1 102 ? -3.031 8.110 -5.580 1.00 83.56 102 HIS A O 1
ATOM 741 N N . PHE A 1 103 ? -4.164 9.786 -4.594 1.00 84.50 103 PHE A N 1
ATOM 742 C CA . PHE A 1 103 ? -3.790 9.420 -3.231 1.00 84.50 103 PHE A CA 1
ATOM 743 C C . PHE A 1 103 ? -4.265 8.006 -2.864 1.00 84.50 103 PHE A C 1
ATOM 745 O O . PHE A 1 103 ? -3.475 7.191 -2.382 1.00 84.50 103 PHE A O 1
ATOM 752 N N . LEU A 1 104 ? -5.528 7.678 -3.153 1.00 87.75 104 LEU A N 1
ATOM 753 C CA . LEU A 1 104 ? -6.078 6.339 -2.915 1.00 87.75 104 LEU A CA 1
ATOM 754 C C . LEU A 1 104 ? -5.324 5.256 -3.693 1.00 87.75 104 LEU A C 1
ATOM 756 O O . LEU A 1 104 ? -4.961 4.223 -3.124 1.00 87.75 104 LEU A O 1
ATOM 760 N N . ALA A 1 105 ? -5.056 5.497 -4.977 1.00 89.38 105 ALA A N 1
ATOM 761 C CA . ALA A 1 105 ? -4.284 4.580 -5.807 1.00 89.38 105 ALA A CA 1
ATOM 762 C C . ALA A 1 105 ? -2.861 4.382 -5.261 1.00 89.38 105 ALA A C 1
ATOM 764 O O . ALA A 1 105 ? -2.394 3.246 -5.179 1.00 89.38 105 ALA A O 1
ATOM 765 N N . GLY A 1 106 ? -2.199 5.459 -4.826 1.00 90.75 106 GLY A N 1
ATOM 766 C CA . GLY A 1 106 ? -0.869 5.401 -4.220 1.00 90.75 106 GLY A CA 1
ATOM 767 C C . GLY A 1 106 ? -0.847 4.616 -2.908 1.00 90.75 106 GLY A C 1
ATOM 768 O O . GLY A 1 106 ? 0.029 3.777 -2.699 1.00 90.75 106 GLY A O 1
ATOM 769 N N . LYS A 1 107 ? -1.855 4.798 -2.047 1.00 92.00 107 LYS A N 1
ATOM 770 C CA . LYS A 1 107 ? -2.002 3.994 -0.825 1.00 92.00 107 LYS A CA 1
ATOM 771 C C . LYS A 1 107 ? -2.155 2.506 -1.128 1.00 92.00 107 LYS A C 1
ATOM 773 O O . LYS A 1 107 ? -1.459 1.689 -0.527 1.00 92.00 107 LYS A O 1
ATOM 778 N N . LEU A 1 108 ? -3.043 2.150 -2.057 1.00 93.00 108 LEU A N 1
ATOM 779 C CA . LEU A 1 108 ? -3.258 0.754 -2.454 1.00 93.00 108 LEU A CA 1
ATOM 780 C C . LEU A 1 108 ? -1.992 0.138 -3.055 1.00 93.00 108 LEU A C 1
ATOM 782 O O . LEU A 1 108 ? -1.682 -1.024 -2.789 1.00 93.00 108 LEU A O 1
ATOM 786 N N . TRP A 1 109 ? -1.242 0.924 -3.826 1.00 93.94 109 TRP A N 1
ATOM 787 C CA . TRP A 1 109 ? 0.036 0.512 -4.391 1.00 93.94 109 TRP A CA 1
ATOM 788 C C . TRP A 1 109 ? 1.060 0.167 -3.305 1.00 93.94 109 TRP A C 1
ATOM 790 O O . TRP A 1 109 ? 1.615 -0.933 -3.315 1.00 93.94 109 TRP A O 1
ATOM 800 N N . LEU A 1 110 ? 1.251 1.054 -2.323 1.00 94.62 110 LEU A N 1
ATOM 801 C CA . LEU A 1 110 ? 2.161 0.821 -1.197 1.00 94.62 110 LEU A CA 1
ATOM 802 C C . LEU A 1 110 ? 1.751 -0.395 -0.364 1.00 94.62 110 LEU A C 1
ATOM 804 O O . LEU A 1 110 ? 2.597 -1.223 -0.029 1.00 94.62 110 LEU A O 1
ATOM 808 N N . GLN A 1 111 ? 0.456 -0.541 -0.071 1.00 95.81 111 GLN A N 1
ATOM 809 C CA . GLN A 1 111 ? -0.065 -1.702 0.652 1.00 95.81 111 GLN A CA 1
ATOM 810 C C . GLN A 1 111 ? 0.230 -3.005 -0.095 1.00 95.81 111 GLN A C 1
ATOM 812 O O . GLN A 1 111 ? 0.712 -3.965 0.502 1.00 95.81 111 GLN A O 1
ATOM 817 N N . ALA A 1 112 ? -0.005 -3.040 -1.405 1.00 95.25 112 ALA A N 1
ATOM 818 C CA . ALA A 1 112 ? 0.269 -4.209 -2.227 1.00 95.25 112 ALA A CA 1
ATOM 819 C C . ALA A 1 112 ? 1.767 -4.523 -2.341 1.00 95.25 112 ALA A C 1
ATOM 821 O O . ALA A 1 112 ? 2.155 -5.690 -2.271 1.00 95.25 112 ALA A O 1
ATOM 822 N N . ARG A 1 113 ? 2.623 -3.502 -2.475 1.00 94.25 113 ARG A N 1
ATOM 823 C CA . ARG A 1 113 ? 4.080 -3.685 -2.485 1.00 94.25 113 ARG A CA 1
ATOM 824 C C . ARG A 1 113 ? 4.575 -4.226 -1.145 1.00 94.25 113 ARG A C 1
ATOM 826 O O . ARG A 1 113 ? 5.345 -5.184 -1.127 1.00 94.25 113 ARG A O 1
ATOM 833 N N . LEU A 1 114 ? 4.115 -3.655 -0.031 1.00 95.12 114 LEU A N 1
ATOM 834 C CA . LEU A 1 114 ? 4.444 -4.149 1.304 1.00 95.12 114 LEU A CA 1
ATOM 835 C C . LEU A 1 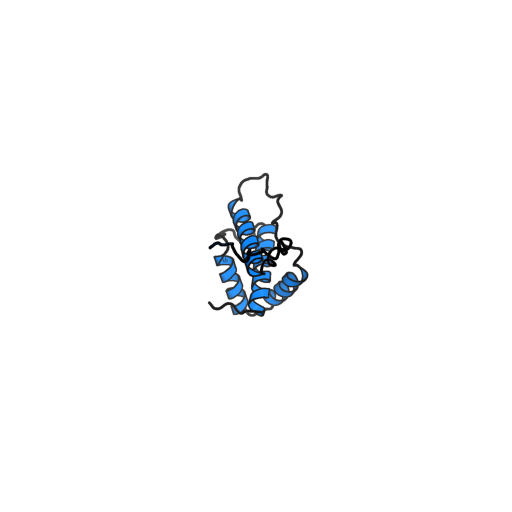114 ? 3.949 -5.584 1.501 1.00 95.12 114 LEU A C 1
ATOM 837 O O . LEU A 1 114 ? 4.690 -6.415 2.016 1.00 95.12 114 LEU A O 1
ATOM 841 N N . PHE A 1 115 ? 2.743 -5.898 1.033 1.00 95.56 115 PHE A N 1
ATOM 842 C CA . PHE A 1 115 ? 2.205 -7.252 1.076 1.00 95.56 115 PHE A CA 1
ATOM 843 C C . PHE A 1 115 ? 3.064 -8.243 0.277 1.00 95.56 115 PHE A C 1
ATOM 845 O O . PHE A 1 115 ? 3.410 -9.300 0.792 1.00 95.56 115 PHE A O 1
ATOM 852 N N . ALA A 1 116 ? 3.518 -7.877 -0.925 1.00 93.12 116 ALA A N 1
ATOM 853 C CA . ALA A 1 116 ? 4.425 -8.714 -1.715 1.00 93.12 116 ALA A CA 1
ATOM 854 C C . ALA A 1 116 ? 5.749 -9.022 -0.987 1.00 93.12 116 ALA A C 1
ATOM 856 O O . ALA A 1 116 ? 6.372 -10.058 -1.234 1.00 93.12 116 ALA A O 1
ATOM 857 N N . MET A 1 117 ? 6.201 -8.119 -0.110 1.00 91.75 117 MET A N 1
ATOM 858 C CA . MET A 1 117 ? 7.352 -8.351 0.765 1.00 91.75 117 MET A CA 1
ATOM 859 C C . MET A 1 117 ? 6.978 -9.206 1.977 1.00 91.75 117 MET A C 1
ATOM 861 O O . MET A 1 117 ? 7.718 -10.133 2.293 1.00 91.75 117 MET A O 1
ATOM 865 N N . HIS A 1 118 ? 5.823 -8.951 2.597 1.00 91.25 118 HIS A N 1
ATOM 866 C CA . HIS A 1 118 ? 5.283 -9.730 3.713 1.00 91.25 118 HIS A CA 1
ATOM 867 C C . HIS A 1 118 ? 5.137 -11.218 3.364 1.00 91.25 118 HIS A C 1
ATOM 869 O O . HIS A 1 118 ? 5.532 -12.070 4.152 1.00 91.25 118 HIS A O 1
ATOM 875 N N . GLU A 1 119 ? 4.657 -11.536 2.157 1.00 89.06 119 GLU A N 1
ATOM 876 C CA . GLU A 1 119 ? 4.527 -12.917 1.668 1.00 89.06 119 GLU A CA 1
ATOM 877 C C . GLU A 1 119 ? 5.874 -13.662 1.621 1.00 89.06 119 GLU A C 1
ATOM 879 O O . GLU A 1 119 ? 5.919 -14.883 1.756 1.00 89.06 119 GLU A O 1
ATOM 884 N N . LYS A 1 120 ? 6.982 -12.937 1.424 1.00 87.62 120 LYS A N 1
ATOM 885 C CA . LYS A 1 120 ? 8.341 -13.503 1.377 1.00 87.62 120 LYS A CA 1
ATOM 886 C C . LYS A 1 120 ? 9.031 -13.477 2.737 1.00 87.62 120 LYS A C 1
ATOM 888 O O . LYS A 1 120 ? 9.851 -14.340 3.029 1.00 87.62 120 LYS A O 1
ATOM 893 N N . SER A 1 121 ? 8.734 -12.457 3.533 1.00 87.88 121 SER A N 1
ATOM 894 C CA . SER A 1 121 ? 9.314 -12.202 4.844 1.00 87.88 121 SER A CA 1
ATOM 895 C C . SER A 1 121 ? 8.241 -11.577 5.737 1.00 87.88 121 SER A C 1
ATOM 897 O O . SER A 1 121 ? 8.059 -10.354 5.701 1.00 87.88 121 SER A O 1
ATOM 899 N N . PRO A 1 122 ? 7.527 -12.393 6.533 1.00 88.12 122 PRO A N 1
ATOM 900 C CA . PRO A 1 122 ? 6.426 -11.918 7.355 1.00 88.12 122 PRO A CA 1
ATOM 901 C C . PRO A 1 122 ? 6.856 -10.805 8.309 1.00 88.12 122 PRO A C 1
ATOM 903 O O . PRO A 1 122 ? 7.885 -10.884 8.980 1.00 88.12 122 PRO A O 1
ATOM 906 N N . LEU A 1 123 ? 6.029 -9.768 8.376 1.00 86.69 123 LEU A N 1
ATOM 907 C CA . LEU A 1 123 ? 6.187 -8.669 9.321 1.00 86.69 123 LEU A CA 1
ATOM 908 C C . LEU A 1 123 ? 5.880 -9.184 10.728 1.00 86.69 123 LEU A C 1
ATOM 910 O O . LEU A 1 123 ? 4.854 -9.835 10.934 1.00 86.69 123 LEU A O 1
ATOM 914 N N . GLN A 1 124 ? 6.748 -8.868 11.685 1.00 78.44 124 GLN A N 1
ATOM 915 C CA . GLN A 1 124 ? 6.532 -9.162 13.098 1.00 78.44 124 GLN A CA 1
ATOM 916 C C . GLN A 1 124 ? 6.154 -7.860 13.807 1.00 78.44 124 GLN A C 1
ATOM 918 O O . GLN A 1 124 ? 6.923 -6.902 13.772 1.00 78.44 124 GLN A O 1
ATOM 923 N N . PHE A 1 125 ? 4.956 -7.823 14.390 1.00 62.59 125 PHE A N 1
ATOM 924 C CA . PHE A 1 125 ? 4.407 -6.693 15.142 1.00 62.59 125 PHE A CA 1
ATOM 925 C C . PHE A 1 125 ? 3.826 -7.178 16.462 1.00 62.59 125 PHE A C 1
ATOM 927 O O . PHE A 1 125 ? 3.251 -8.294 16.463 1.00 62.59 125 PHE A O 1
#

Foldseek 3Di:
DDDDDDDDPPDDDPDPPDDDPDCDLVNLLLVLLVLLQCVVVVPPDPPPPVPQSPRPCVCCVQQVVLLVVLVVDDPVLVVVLVVVSCVSHDDDPDPPVRDDPSSVVSSSSSSSSVSSVCVVPNDDD

pLDDT: mean 76.76, std 19.17, range [37.0, 96.81]